Protein AF-A0A7V2RXS1-F1 (afdb_monomer)

Structure (mmCIF, N/CA/C/O backbone):
data_AF-A0A7V2RXS1-F1
#
_entry.id   AF-A0A7V2RXS1-F1
#
loop_
_atom_site.group_PDB
_atom_site.id
_atom_site.type_symbol
_atom_site.label_atom_id
_atom_site.label_alt_id
_atom_site.label_comp_id
_atom_site.label_asym_id
_atom_site.label_entity_id
_atom_site.label_seq_id
_atom_site.pdbx_PDB_ins_code
_atom_site.Cartn_x
_atom_site.Cartn_y
_atom_site.Cartn_z
_atom_site.occupancy
_atom_site.B_iso_or_equiv
_atom_site.auth_seq_id
_atom_site.auth_comp_id
_atom_site.auth_asym_id
_atom_site.auth_atom_id
_atom_site.pdbx_PDB_model_num
ATOM 1 N N . MET A 1 1 ? 2.625 -8.449 11.414 1.00 85.56 1 MET A N 1
ATOM 2 C CA . MET A 1 1 ? 1.548 -7.609 12.012 1.00 85.56 1 MET A CA 1
ATOM 3 C C . MET A 1 1 ? 0.331 -7.667 11.103 1.00 85.56 1 MET A C 1
ATOM 5 O O . MET A 1 1 ? 0.543 -7.773 9.904 1.00 85.56 1 MET A O 1
ATOM 9 N N . ARG A 1 2 ? -0.899 -7.621 11.631 1.00 87.38 2 ARG A N 1
ATOM 10 C CA . ARG A 1 2 ? -2.128 -7.713 10.827 1.00 87.38 2 ARG A CA 1
ATOM 11 C C . ARG A 1 2 ? -2.836 -6.368 10.742 1.00 87.38 2 ARG A C 1
ATOM 13 O O . ARG A 1 2 ? -3.034 -5.708 11.759 1.00 87.38 2 ARG A O 1
ATOM 20 N N . TYR A 1 3 ? -3.256 -6.020 9.538 1.00 88.50 3 TYR A N 1
ATOM 21 C CA . TYR A 1 3 ? -3.994 -4.812 9.213 1.00 88.50 3 TYR A CA 1
ATOM 22 C C . TYR A 1 3 ? -5.261 -5.184 8.463 1.00 88.50 3 TYR A C 1
ATOM 24 O O . TYR A 1 3 ? -5.311 -6.167 7.719 1.00 88.50 3 TYR A O 1
ATOM 32 N N . ILE A 1 4 ? -6.287 -4.372 8.656 1.00 91.81 4 ILE A N 1
ATOM 33 C CA . ILE A 1 4 ? -7.442 -4.356 7.775 1.00 91.81 4 ILE A CA 1
ATOM 34 C C . ILE A 1 4 ? -7.362 -3.069 6.982 1.00 91.81 4 ILE A C 1
ATOM 36 O O . ILE A 1 4 ? -7.329 -1.989 7.564 1.00 91.81 4 ILE A O 1
ATOM 40 N N . THR A 1 5 ? -7.357 -3.195 5.667 1.00 90.75 5 THR A N 1
ATOM 41 C CA . THR A 1 5 ? -7.264 -2.061 4.763 1.00 90.75 5 THR A CA 1
ATOM 42 C C . THR A 1 5 ? -8.500 -2.021 3.889 1.00 90.75 5 THR A C 1
ATOM 44 O O . THR A 1 5 ? -8.828 -3.013 3.248 1.00 90.75 5 THR A O 1
ATOM 47 N N . THR A 1 6 ? -9.183 -0.888 3.839 1.00 93.44 6 THR A N 1
ATOM 48 C CA . THR A 1 6 ? -10.294 -0.660 2.915 1.00 93.44 6 THR A CA 1
ATOM 49 C C . THR A 1 6 ? -9.781 0.167 1.747 1.00 93.44 6 THR A C 1
ATOM 51 O O . THR A 1 6 ? -9.293 1.269 1.968 1.00 93.44 6 THR A O 1
ATOM 54 N N . VAL A 1 7 ? -9.879 -0.361 0.527 1.00 94.25 7 VAL A N 1
ATOM 55 C CA . VAL A 1 7 ? -9.539 0.331 -0.724 1.00 94.25 7 VAL A CA 1
ATOM 56 C C . VAL A 1 7 ? -10.812 0.476 -1.547 1.00 94.25 7 VAL A C 1
ATOM 58 O O . VAL A 1 7 ? -11.432 -0.535 -1.880 1.00 94.25 7 VAL A O 1
ATOM 61 N N . ASP A 1 8 ? -11.233 1.707 -1.828 1.00 94.12 8 ASP A N 1
ATOM 62 C CA . ASP A 1 8 ? -12.471 2.024 -2.564 1.00 94.12 8 ASP A CA 1
ATOM 63 C C . ASP A 1 8 ? -13.709 1.276 -2.026 1.00 94.12 8 ASP A C 1
ATOM 65 O O . ASP A 1 8 ? -14.521 0.718 -2.765 1.00 94.12 8 ASP A O 1
ATOM 69 N N . GLY A 1 9 ? -13.825 1.189 -0.697 1.00 92.94 9 GLY A N 1
ATOM 70 C CA . GLY A 1 9 ? -14.907 0.469 -0.016 1.00 92.94 9 GLY A CA 1
ATOM 71 C C . GLY A 1 9 ? -14.763 -1.059 0.008 1.00 92.94 9 GLY A C 1
ATOM 72 O O . GLY A 1 9 ? -15.575 -1.736 0.638 1.00 92.94 9 GLY A O 1
ATOM 73 N N . THR A 1 10 ? -13.727 -1.619 -0.622 1.00 94.94 10 THR A N 1
ATOM 74 C CA . THR A 1 10 ? -13.420 -3.053 -0.582 1.00 94.94 10 THR A CA 1
ATOM 75 C C . THR A 1 10 ? -12.405 -3.350 0.511 1.00 94.94 10 THR A C 1
ATOM 77 O O . THR A 1 10 ? -11.327 -2.766 0.547 1.00 94.94 10 THR A O 1
ATOM 80 N N . GLN A 1 11 ? -12.733 -4.283 1.399 1.00 94.25 11 GLN A N 1
ATOM 81 C CA . GLN A 1 11 ? -11.894 -4.626 2.541 1.00 94.25 11 GLN A CA 1
ATOM 82 C C . GLN A 1 11 ? -10.887 -5.734 2.200 1.00 94.25 11 GLN A C 1
ATOM 84 O O . GLN A 1 11 ? -11.229 -6.764 1.619 1.00 94.25 11 GLN A O 1
ATOM 89 N N . TYR A 1 12 ? -9.652 -5.540 2.643 1.00 93.44 12 TYR A N 1
ATOM 90 C CA . TYR A 1 12 ? -8.531 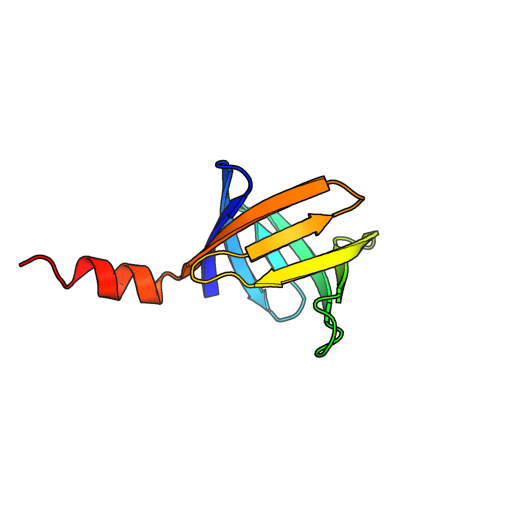-6.457 2.513 1.00 93.44 12 TYR A CA 1
ATOM 91 C C . TYR A 1 12 ? -7.940 -6.725 3.891 1.00 93.44 12 TYR A C 1
ATOM 93 O O . TYR A 1 12 ? -7.781 -5.826 4.714 1.00 93.44 12 TYR A O 1
ATOM 101 N N . THR A 1 13 ? -7.597 -7.978 4.147 1.00 93.75 13 THR A N 1
ATOM 102 C CA . THR A 1 13 ? -6.745 -8.353 5.272 1.00 93.75 13 THR A CA 1
ATOM 103 C C . THR A 1 13 ? -5.310 -8.406 4.783 1.00 93.75 13 THR A C 1
ATOM 105 O O . THR A 1 13 ? -5.038 -9.125 3.823 1.00 93.75 13 THR A O 1
ATOM 108 N N . ILE A 1 14 ? -4.410 -7.694 5.457 1.00 91.75 14 ILE A N 1
ATOM 109 C CA . ILE A 1 14 ? -2.979 -7.690 5.158 1.00 91.75 14 ILE A CA 1
ATOM 110 C C . ILE A 1 14 ? -2.222 -8.187 6.388 1.00 91.75 14 ILE A C 1
ATOM 112 O O . ILE A 1 14 ? -2.251 -7.542 7.435 1.00 91.75 14 ILE A O 1
ATOM 116 N N . ASP A 1 15 ? -1.526 -9.312 6.270 1.00 91.88 15 ASP A N 1
ATOM 117 C CA . ASP A 1 15 ? -0.586 -9.789 7.281 1.00 91.88 15 ASP A CA 1
ATOM 118 C C . ASP A 1 15 ? 0.852 -9.551 6.783 1.00 91.88 15 ASP A C 1
ATOM 120 O O . ASP A 1 15 ? 1.266 -10.082 5.756 1.00 91.88 15 ASP A O 1
ATOM 124 N N . ILE A 1 16 ? 1.624 -8.738 7.505 1.00 86.75 16 ILE A N 1
ATOM 125 C CA . ILE A 1 16 ? 3.063 -8.555 7.261 1.00 86.75 16 ILE A CA 1
ATOM 126 C C . ILE A 1 16 ? 3.803 -9.719 7.921 1.00 86.75 16 ILE A C 1
ATOM 128 O O . ILE A 1 16 ? 3.802 -9.804 9.160 1.00 86.75 16 ILE A O 1
ATOM 132 N N . ASN A 1 17 ? 4.399 -10.593 7.102 1.00 84.50 17 ASN A N 1
ATOM 133 C CA . ASN A 1 17 ? 5.183 -11.742 7.558 1.00 84.50 17 ASN A CA 1
ATOM 134 C C . ASN A 1 17 ? 6.620 -11.329 7.881 1.00 84.50 17 ASN A C 1
ATOM 136 O O . ASN A 1 17 ? 7.088 -11.552 8.996 1.00 84.50 17 ASN A O 1
ATOM 140 N N . ASP A 1 18 ? 7.290 -10.727 6.899 1.00 89.81 18 ASP A N 1
ATOM 141 C CA . ASP A 1 18 ? 8.667 -10.243 6.960 1.00 89.81 18 ASP A CA 1
ATOM 142 C C . ASP A 1 18 ? 8.846 -9.040 6.014 1.00 89.81 18 ASP A C 1
ATOM 144 O O . ASP A 1 18 ? 7.875 -8.562 5.425 1.00 89.81 18 ASP A O 1
ATOM 148 N N . ASP A 1 19 ? 10.077 -8.544 5.881 1.00 85.88 19 ASP A N 1
ATOM 149 C CA . ASP A 1 19 ? 10.392 -7.342 5.098 1.00 85.88 19 ASP A CA 1
ATOM 150 C C . ASP A 1 19 ? 10.117 -7.484 3.589 1.00 85.88 19 ASP A C 1
ATOM 152 O O . ASP A 1 19 ? 10.042 -6.478 2.887 1.00 85.88 19 ASP A O 1
ATOM 156 N N . ARG A 1 20 ? 9.980 -8.714 3.076 1.00 93.00 20 ARG A N 1
ATOM 157 C CA . ARG A 1 20 ? 9.773 -9.013 1.651 1.00 93.00 20 ARG A CA 1
ATOM 158 C C . ARG A 1 20 ? 8.497 -9.780 1.352 1.00 93.00 20 ARG A C 1
ATOM 160 O O . ARG A 1 20 ? 8.202 -10.014 0.187 1.00 93.00 20 ARG A O 1
ATOM 167 N N . HIS A 1 21 ? 7.728 -10.178 2.358 1.00 93.19 21 HIS A N 1
ATOM 168 C CA . HIS A 1 21 ? 6.521 -10.963 2.139 1.00 93.19 21 HIS A CA 1
ATOM 169 C C . HIS A 1 21 ? 5.337 -10.420 2.922 1.00 93.19 21 HIS A C 1
ATOM 171 O O . HIS A 1 21 ? 5.359 -10.281 4.150 1.00 93.19 21 HIS A O 1
ATOM 177 N N . VAL A 1 22 ? 4.243 -10.221 2.194 1.00 93.25 22 VAL A N 1
ATOM 178 C CA . VAL A 1 22 ? 2.939 -9.875 2.756 1.00 93.25 22 VAL A CA 1
ATOM 179 C C . VAL A 1 22 ? 1.904 -10.901 2.327 1.00 93.25 22 VAL A C 1
ATOM 181 O O . VAL A 1 22 ? 1.951 -11.439 1.224 1.00 93.25 22 VAL A O 1
ATOM 184 N N . ILE A 1 23 ? 0.947 -11.180 3.200 1.00 94.81 23 ILE A N 1
ATOM 185 C CA . ILE A 1 23 ? -0.216 -12.001 2.887 1.00 94.81 23 ILE A CA 1
ATOM 186 C C . ILE A 1 23 ? -1.403 -11.064 2.722 1.00 94.81 23 ILE A C 1
ATOM 188 O O . ILE A 1 23 ? -1.789 -10.390 3.670 1.00 94.81 23 ILE A O 1
ATOM 192 N N . VAL A 1 24 ? -2.018 -11.057 1.543 1.00 94.88 24 VAL A N 1
ATOM 193 C CA . VAL A 1 24 ? -3.254 -10.314 1.280 1.00 94.88 24 VAL A CA 1
ATOM 194 C C . VAL A 1 24 ? -4.385 -11.310 1.073 1.00 94.88 24 VAL A C 1
ATOM 196 O O . VAL A 1 24 ? -4.335 -12.141 0.166 1.00 94.88 24 VAL A O 1
ATOM 199 N N . ASN A 1 25 ? -5.407 -11.251 1.930 1.00 95.25 25 ASN A N 1
ATOM 200 C CA . ASN A 1 25 ? -6.554 -12.169 1.919 1.00 95.25 25 ASN A CA 1
ATOM 201 C C . ASN A 1 25 ? -6.144 -13.658 1.872 1.00 95.25 25 ASN A C 1
ATOM 203 O O . ASN A 1 25 ? -6.752 -14.464 1.171 1.00 95.25 25 ASN A O 1
ATOM 207 N N . GLY A 1 26 ? -5.091 -14.028 2.608 1.00 93.94 26 GLY A N 1
ATOM 208 C CA . GLY A 1 26 ? -4.584 -15.403 2.675 1.00 93.94 26 GLY A CA 1
ATOM 209 C C . GLY A 1 26 ? -3.642 -15.813 1.537 1.00 93.94 26 GLY A C 1
ATOM 210 O O . GLY A 1 26 ? -3.109 -16.919 1.579 1.00 93.94 26 GLY A O 1
ATOM 211 N N . LYS A 1 27 ? -3.394 -14.945 0.546 1.00 95.88 27 LYS A N 1
ATOM 212 C CA . LYS A 1 27 ? -2.413 -15.187 -0.518 1.00 95.88 27 LYS A CA 1
ATOM 213 C C . LYS A 1 27 ? -1.120 -14.422 -0.247 1.00 95.88 27 LYS A C 1
ATOM 215 O O . LYS A 1 27 ? -1.161 -13.216 -0.034 1.00 95.88 27 LYS A O 1
ATOM 220 N N . THR A 1 28 ? 0.010 -15.122 -0.283 1.00 95.56 28 THR A N 1
ATOM 221 C CA . THR A 1 28 ? 1.344 -14.525 -0.143 1.00 95.56 28 THR A CA 1
ATOM 222 C C . THR A 1 28 ? 1.764 -13.822 -1.429 1.00 95.56 28 THR A C 1
ATOM 224 O O . THR A 1 28 ? 1.544 -14.354 -2.517 1.00 95.56 28 THR A O 1
ATOM 227 N N . TYR A 1 29 ? 2.393 -12.665 -1.267 1.00 94.75 29 TYR A N 1
ATOM 228 C CA . TYR A 1 29 ? 3.016 -11.873 -2.315 1.00 94.75 29 TYR A CA 1
ATOM 229 C C . TYR A 1 29 ? 4.438 -11.505 -1.896 1.00 94.75 29 TYR A C 1
ATOM 231 O O . TYR A 1 29 ? 4.665 -11.161 -0.730 1.00 94.75 29 TYR A O 1
ATOM 239 N N . GLU A 1 30 ? 5.371 -11.573 -2.842 1.00 95.50 30 GLU A N 1
ATOM 240 C CA . GLU A 1 30 ? 6.720 -11.038 -2.673 1.00 95.50 30 GLU A CA 1
ATOM 241 C C . GLU A 1 30 ? 6.702 -9.542 -2.988 1.00 95.50 30 GLU A C 1
ATOM 243 O O . GLU A 1 30 ? 6.160 -9.121 -4.016 1.00 95.50 30 GLU A O 1
ATOM 248 N N . ILE A 1 31 ? 7.276 -8.743 -2.092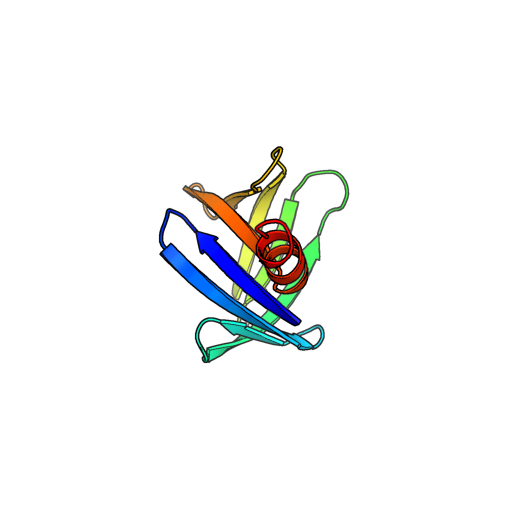 1.00 93.38 31 ILE A N 1
ATOM 249 C CA . ILE A 1 31 ? 7.356 -7.295 -2.214 1.00 93.38 31 ILE A CA 1
ATOM 250 C C . ILE A 1 31 ? 8.786 -6.782 -2.051 1.00 93.38 31 ILE A C 1
ATOM 252 O O . ILE A 1 31 ? 9.555 -7.267 -1.223 1.00 93.38 31 ILE A O 1
ATOM 256 N N . ASP A 1 32 ? 9.112 -5.738 -2.805 1.00 92.75 32 ASP A N 1
ATOM 257 C CA . ASP A 1 32 ? 10.244 -4.851 -2.538 1.00 92.75 32 ASP A CA 1
ATOM 258 C C . ASP A 1 32 ? 9.740 -3.409 -2.622 1.00 92.75 32 ASP A C 1
ATOM 260 O O . ASP A 1 32 ? 9.197 -2.991 -3.648 1.00 92.75 32 ASP A O 1
ATOM 264 N N . PHE A 1 33 ? 9.839 -2.670 -1.520 1.00 85.56 33 PHE A N 1
ATOM 265 C CA . PHE A 1 33 ? 9.272 -1.333 -1.390 1.00 85.56 33 PHE A CA 1
ATOM 266 C C . PHE A 1 33 ? 10.371 -0.303 -1.163 1.00 85.56 33 PHE A C 1
ATOM 268 O O . PHE A 1 33 ? 11.140 -0.383 -0.207 1.00 85.56 33 PHE A O 1
ATOM 275 N N . THR A 1 34 ? 10.393 0.722 -2.012 1.00 85.69 34 THR A N 1
ATOM 276 C CA . THR A 1 34 ? 11.294 1.866 -1.879 1.00 85.69 34 THR A CA 1
ATOM 277 C C . THR A 1 34 ? 10.487 3.158 -1.902 1.00 85.69 34 THR A C 1
ATOM 279 O O . THR A 1 34 ? 9.903 3.519 -2.922 1.00 85.69 34 THR A O 1
ATOM 282 N N . SER A 1 35 ? 10.481 3.891 -0.787 1.00 81.44 35 SER A N 1
ATOM 283 C CA . SER A 1 35 ? 9.865 5.220 -0.704 1.00 81.44 35 SER A CA 1
ATOM 284 C C . SER A 1 35 ? 10.874 6.331 -0.978 1.00 81.44 35 SER A C 1
ATOM 286 O O . SER A 1 35 ? 11.950 6.358 -0.376 1.00 81.44 35 SER A O 1
ATOM 288 N N . LEU A 1 36 ? 10.484 7.320 -1.778 1.00 76.50 36 LEU A N 1
ATOM 289 C CA . LEU A 1 36 ? 11.165 8.607 -1.851 1.00 76.50 36 LEU A CA 1
ATOM 290 C C . LEU A 1 36 ? 10.578 9.508 -0.759 1.00 76.50 36 LEU A C 1
ATOM 292 O O . LEU A 1 36 ? 9.540 10.145 -0.931 1.00 76.50 36 LEU A O 1
ATOM 296 N N . SER A 1 37 ? 11.261 9.542 0.387 1.00 59.22 37 SER A N 1
ATOM 297 C CA . SER A 1 37 ? 10.820 10.105 1.679 1.00 59.22 37 SER A CA 1
ATOM 298 C C . SER A 1 37 ? 10.363 11.571 1.681 1.00 59.22 37 SER A C 1
ATOM 300 O O . SER A 1 37 ? 9.933 12.070 2.717 1.00 59.22 37 SER A O 1
ATOM 302 N N . HIS A 1 38 ? 10.466 12.284 0.559 1.00 64.50 38 HIS A N 1
ATOM 303 C CA . HIS A 1 38 ? 10.169 13.714 0.464 1.00 64.50 38 HIS A CA 1
ATOM 304 C C . HIS A 1 38 ? 9.057 14.069 -0.525 1.00 64.50 38 HIS A C 1
ATOM 306 O O . HIS A 1 38 ? 8.626 15.218 -0.534 1.00 64.50 38 HIS A O 1
ATOM 312 N N . THR A 1 39 ? 8.599 13.131 -1.359 1.00 72.19 39 THR A N 1
ATOM 313 C CA . THR A 1 39 ? 7.683 13.443 -2.471 1.00 72.19 39 THR A CA 1
ATOM 314 C C . THR A 1 39 ? 6.360 12.692 -2.421 1.00 72.19 39 THR A C 1
ATOM 316 O O . THR A 1 39 ? 5.530 12.936 -3.283 1.00 72.19 39 THR A O 1
ATOM 319 N N . GLY A 1 40 ? 6.166 11.766 -1.474 1.00 77.12 40 GLY A N 1
ATOM 320 C CA . GLY A 1 40 ? 5.011 10.854 -1.486 1.00 77.12 40 GLY A CA 1
ATOM 321 C C . GLY A 1 40 ? 5.103 9.771 -2.569 1.00 77.12 40 GLY A C 1
ATOM 322 O O . GLY A 1 40 ? 4.293 8.852 -2.596 1.00 77.12 40 GLY A O 1
ATOM 323 N N . LEU A 1 41 ? 6.132 9.824 -3.422 1.00 86.31 41 LEU A N 1
ATOM 324 C CA . LEU A 1 41 ? 6.371 8.826 -4.455 1.00 86.31 41 LEU A CA 1
ATOM 325 C C . LEU A 1 41 ? 7.033 7.588 -3.859 1.00 86.31 41 LEU A C 1
ATOM 327 O O . LEU A 1 41 ? 8.017 7.673 -3.121 1.00 86.31 41 LEU A O 1
ATOM 331 N N . ALA A 1 42 ? 6.535 6.429 -4.251 1.00 87.56 42 ALA A N 1
ATOM 332 C CA . ALA A 1 42 ? 7.113 5.147 -3.917 1.00 87.56 42 ALA A CA 1
ATOM 333 C C . ALA A 1 42 ? 7.151 4.240 -5.145 1.00 87.56 42 ALA A C 1
ATOM 335 O O . ALA A 1 42 ? 6.306 4.328 -6.036 1.00 87.56 42 ALA A O 1
ATOM 336 N N . SE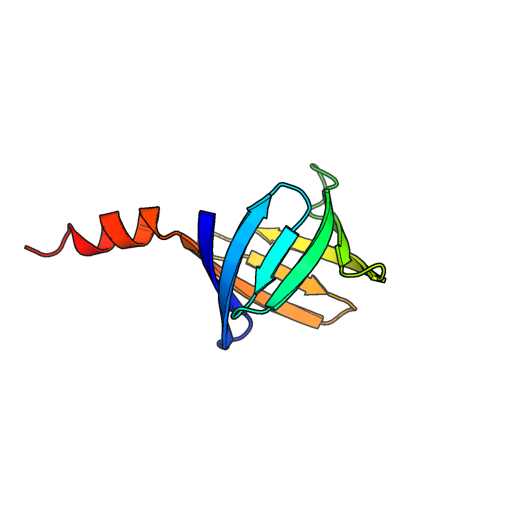R A 1 43 ? 8.132 3.346 -5.164 1.00 89.69 43 SER A N 1
ATOM 337 C CA . SER A 1 43 ? 8.177 2.221 -6.086 1.00 89.69 43 SER A CA 1
ATOM 338 C C . SER A 1 43 ? 7.932 0.940 -5.298 1.00 89.69 43 SER A C 1
ATOM 340 O O . SER A 1 43 ? 8.522 0.730 -4.234 1.00 89.69 43 SER A O 1
ATOM 342 N N . LEU A 1 44 ? 7.033 0.107 -5.809 1.00 90.44 44 LEU A N 1
ATOM 343 C CA . LEU A 1 44 ? 6.705 -1.204 -5.273 1.00 90.44 44 LEU A CA 1
ATOM 344 C C . LEU A 1 44 ? 6.945 -2.243 -6.363 1.00 90.44 44 LEU A C 1
ATOM 346 O O . LEU A 1 44 ? 6.312 -2.198 -7.416 1.00 90.44 44 LEU A O 1
ATOM 350 N N . ILE A 1 45 ? 7.807 -3.212 -6.097 1.00 93.50 45 ILE A N 1
ATOM 351 C CA . ILE A 1 45 ? 7.890 -4.434 -6.890 1.00 93.50 45 ILE A CA 1
ATOM 352 C C . ILE A 1 45 ? 6.986 -5.456 -6.215 1.00 93.50 45 ILE A C 1
ATOM 354 O O . ILE A 1 45 ? 7.180 -5.750 -5.044 1.00 93.50 45 ILE A O 1
ATOM 358 N N . LEU A 1 46 ? 6.003 -5.981 -6.940 1.00 93.31 46 LEU A N 1
ATOM 359 C CA . LEU A 1 46 ? 5.081 -7.016 -6.477 1.00 93.31 46 LEU A CA 1
ATOM 360 C C . LEU A 1 46 ? 5.196 -8.222 -7.411 1.00 93.31 46 LEU A C 1
ATOM 362 O O . LEU A 1 46 ? 4.925 -8.093 -8.605 1.00 93.31 46 LEU A O 1
ATOM 366 N N . ASP A 1 47 ? 5.622 -9.370 -6.883 1.00 93.38 47 ASP A N 1
ATOM 367 C CA . ASP A 1 47 ? 5.865 -10.609 -7.643 1.00 93.38 47 ASP A CA 1
ATOM 368 C C . ASP A 1 47 ? 6.698 -10.373 -8.930 1.00 93.38 47 ASP A C 1
ATOM 370 O O . ASP A 1 47 ? 6.413 -10.901 -10.008 1.00 93.38 47 ASP A O 1
ATOM 374 N N . GLY A 1 48 ? 7.724 -9.519 -8.836 1.00 93.00 48 GLY A N 1
ATOM 375 C CA . GLY A 1 48 ? 8.613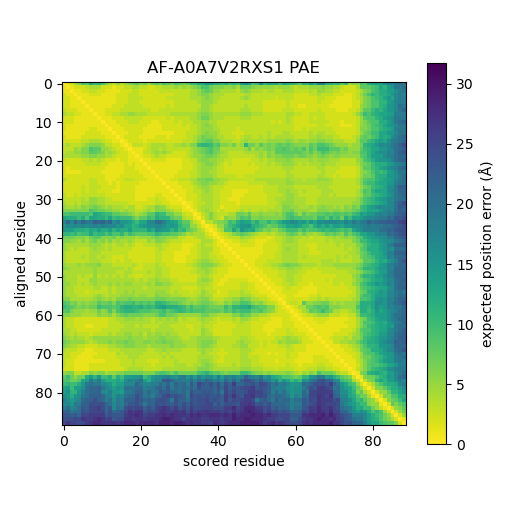 -9.163 -9.949 1.00 93.00 48 GLY A CA 1
ATOM 376 C C . GLY A 1 48 ? 8.073 -8.096 -10.912 1.00 93.00 48 GLY A C 1
ATOM 377 O O . GLY A 1 48 ? 8.770 -7.723 -11.858 1.00 93.00 48 GLY A O 1
ATOM 378 N N . GLN A 1 49 ? 6.867 -7.568 -10.687 1.00 93.31 49 GLN A N 1
ATOM 379 C CA . GLN A 1 49 ? 6.307 -6.464 -11.464 1.00 93.31 49 GLN A CA 1
ATOM 380 C C . GLN A 1 49 ? 6.459 -5.134 -10.722 1.00 93.31 49 GLN A C 1
ATOM 382 O O . GLN A 1 49 ? 6.022 -5.002 -9.586 1.00 93.31 49 GLN A O 1
ATOM 387 N N . SER A 1 50 ? 7.038 -4.131 -11.386 1.00 92.38 50 SER A N 1
ATOM 388 C CA . SER A 1 50 ? 7.206 -2.787 -10.822 1.00 92.38 50 SER A CA 1
ATOM 389 C C . SER A 1 50 ? 5.935 -1.947 -10.949 1.00 92.38 50 SER A C 1
ATOM 391 O O . SER A 1 50 ? 5.277 -1.937 -11.997 1.00 92.38 50 SER A O 1
ATOM 393 N N . PHE A 1 51 ? 5.636 -1.195 -9.897 1.00 91.06 51 PHE A N 1
ATOM 394 C CA . PHE A 1 51 ? 4.533 -0.255 -9.790 1.00 91.06 51 PHE A CA 1
ATOM 395 C C . PHE A 1 51 ? 5.042 1.053 -9.192 1.00 91.06 51 PHE A C 1
ATOM 397 O O . PHE A 1 51 ? 5.627 1.055 -8.111 1.00 91.06 51 PHE A O 1
ATOM 404 N N . ASP A 1 52 ? 4.774 2.157 -9.881 1.00 91.38 52 ASP A N 1
ATOM 405 C CA . ASP A 1 52 ? 5.022 3.494 -9.352 1.00 91.38 52 ASP A CA 1
ATOM 406 C C . ASP A 1 52 ? 3.735 4.026 -8.736 1.00 91.38 52 ASP A C 1
ATOM 408 O O . ASP A 1 52 ? 2.655 3.933 -9.336 1.00 91.38 52 ASP A O 1
ATOM 412 N N . VAL A 1 53 ? 3.862 4.553 -7.525 1.00 89.69 53 VAL A N 1
ATOM 413 C CA . VAL A 1 53 ? 2.738 4.932 -6.681 1.00 89.69 53 VAL A CA 1
ATOM 414 C C . VAL A 1 53 ? 2.977 6.322 -6.110 1.00 89.69 53 VAL A C 1
ATOM 416 O O . VAL A 1 53 ? 4.072 6.613 -5.635 1.00 89.69 53 VAL A O 1
ATOM 419 N N . ASP A 1 54 ? 1.955 7.171 -6.144 1.00 91.81 54 ASP A N 1
ATOM 420 C CA . ASP A 1 54 ? 1.950 8.453 -5.432 1.00 91.81 54 ASP A CA 1
ATOM 421 C C . ASP A 1 54 ? 1.011 8.337 -4.230 1.00 91.81 54 ASP A C 1
ATOM 423 O O . ASP A 1 54 ? -0.136 7.905 -4.376 1.00 91.81 54 ASP A O 1
ATOM 427 N N . ILE A 1 55 ? 1.515 8.652 -3.042 1.00 88.69 55 ILE A N 1
ATOM 428 C CA . ILE A 1 55 ? 0.831 8.475 -1.767 1.00 88.69 55 ILE A CA 1
ATOM 429 C C . ILE A 1 55 ? 0.687 9.843 -1.106 1.00 88.69 55 ILE A C 1
ATOM 431 O O . ILE A 1 55 ? 1.666 10.454 -0.674 1.00 88.69 55 IL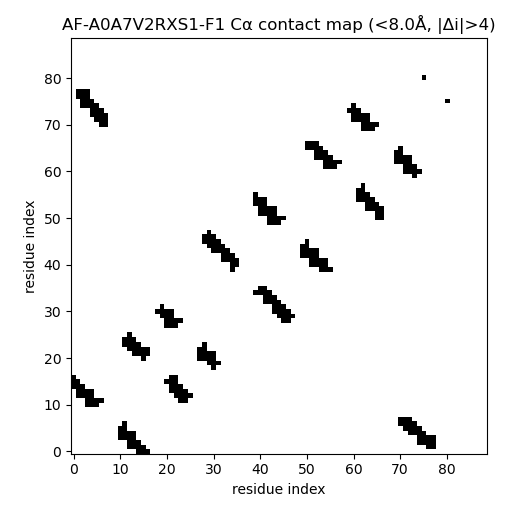E A O 1
ATOM 435 N N . ALA A 1 56 ? -0.559 10.281 -0.959 1.00 88.44 56 ALA A N 1
ATOM 436 C CA . ALA A 1 56 ? -0.924 11.448 -0.174 1.00 88.44 56 ALA A CA 1
ATOM 437 C C . ALA A 1 56 ? -1.545 11.006 1.156 1.00 88.44 56 ALA A C 1
ATOM 439 O O . ALA A 1 56 ? -2.516 10.249 1.184 1.00 88.44 56 ALA A O 1
ATOM 440 N N . GLU A 1 57 ? -0.990 11.486 2.266 1.00 82.75 57 GLU A N 1
ATOM 441 C CA . GLU A 1 57 ? -1.550 11.275 3.600 1.00 82.75 57 GLU A CA 1
ATOM 442 C C . GLU A 1 57 ? -2.585 12.361 3.919 1.00 82.75 57 GLU A C 1
ATOM 444 O O . GLU A 1 57 ? -2.307 13.558 3.819 1.00 82.75 57 GLU A O 1
ATOM 449 N N . ASN A 1 58 ? -3.785 11.933 4.308 1.00 82.25 58 ASN A N 1
ATOM 450 C CA . ASN A 1 58 ? -4.857 12.783 4.815 1.00 82.25 58 ASN A CA 1
ATOM 451 C C . ASN A 1 58 ? -5.041 12.545 6.324 1.00 82.25 58 ASN A C 1
ATOM 453 O O . ASN A 1 58 ? -4.377 11.707 6.923 1.00 82.25 58 ASN A O 1
ATOM 457 N N . THR A 1 59 ? -5.973 13.268 6.954 1.00 76.31 59 THR A N 1
ATOM 458 C CA . THR A 1 59 ? -6.178 13.228 8.414 1.00 76.31 59 THR A CA 1
ATOM 459 C C . THR A 1 59 ? -6.416 11.821 8.980 1.00 76.31 59 THR A C 1
ATOM 461 O O . THR A 1 59 ? -5.849 11.509 10.020 1.00 76.31 59 THR A O 1
ATOM 464 N N . ASP A 1 60 ? -7.204 10.981 8.298 1.00 78.19 60 ASP A N 1
ATOM 465 C CA . ASP A 1 60 ? -7.574 9.628 8.764 1.00 78.19 60 ASP A CA 1
ATOM 466 C C . ASP A 1 60 ? -7.454 8.548 7.665 1.00 78.19 60 ASP A C 1
ATOM 468 O O . ASP A 1 60 ? -7.924 7.420 7.825 1.00 78.19 60 ASP A O 1
ATOM 472 N N . ALA A 1 61 ? -6.887 8.894 6.508 1.00 85.62 61 ALA A N 1
ATOM 473 C CA . ALA A 1 61 ? -6.848 8.031 5.329 1.00 85.62 61 ALA A CA 1
ATOM 474 C C . ALA A 1 61 ? -5.667 8.388 4.424 1.00 85.62 61 ALA A C 1
ATOM 476 O O . ALA A 1 61 ? -5.076 9.457 4.543 1.00 85.62 61 ALA A O 1
ATOM 477 N N . TYR A 1 62 ? -5.382 7.520 3.465 1.00 88.56 62 TYR A N 1
ATOM 478 C CA . TYR A 1 62 ? -4.425 7.746 2.395 1.00 88.56 62 TYR A CA 1
ATOM 479 C C . TYR A 1 62 ? -5.165 7.828 1.066 1.00 88.56 62 TYR A C 1
ATOM 481 O O . TYR A 1 62 ? -6.124 7.096 0.832 1.00 88.56 62 TYR A O 1
ATOM 489 N N . THR A 1 63 ? -4.694 8.692 0.180 1.00 91.56 63 THR A N 1
ATOM 490 C CA . THR A 1 63 ? -5.077 8.667 -1.228 1.00 91.56 63 THR A CA 1
ATOM 491 C C . THR A 1 63 ? -3.886 8.153 -2.018 1.00 91.56 63 THR A C 1
ATOM 493 O O . THR A 1 63 ? -2.785 8.692 -1.913 1.00 91.56 63 THR A O 1
ATOM 496 N N . VAL A 1 64 ? -4.101 7.090 -2.786 1.00 91.19 64 VAL A N 1
ATOM 497 C CA . VAL A 1 64 ? -3.051 6.387 -3.524 1.00 91.19 64 VAL A CA 1
ATOM 498 C C . VAL A 1 64 ? -3.341 6.487 -5.018 1.00 91.19 64 VAL A C 1
ATOM 500 O O . VAL A 1 64 ? -4.350 5.972 -5.490 1.00 91.19 64 VAL A O 1
ATOM 503 N N . MET A 1 65 ? -2.461 7.138 -5.777 1.00 93.31 65 MET A N 1
ATOM 504 C CA . MET A 1 65 ? -2.516 7.148 -7.238 1.00 93.31 65 MET A CA 1
ATOM 505 C C . MET A 1 65 ? -1.697 5.981 -7.783 1.00 93.31 65 MET A C 1
ATOM 507 O O . MET A 1 65 ? -0.479 5.929 -7.602 1.00 93.31 65 MET A O 1
ATOM 511 N N . LEU A 1 66 ? -2.348 5.085 -8.518 1.00 91.31 66 LEU A N 1
ATOM 512 C CA . LEU A 1 66 ? -1.703 3.971 -9.200 1.00 91.31 66 LEU A CA 1
ATOM 513 C C . LEU A 1 66 ? -2.111 3.966 -10.672 1.00 91.31 66 LEU A C 1
ATOM 515 O O . LEU A 1 66 ? -3.289 3.862 -11.003 1.00 91.31 66 LEU A O 1
ATOM 519 N N . LYS A 1 67 ? -1.134 4.069 -11.583 1.00 89.75 67 LYS A N 1
ATOM 520 C CA .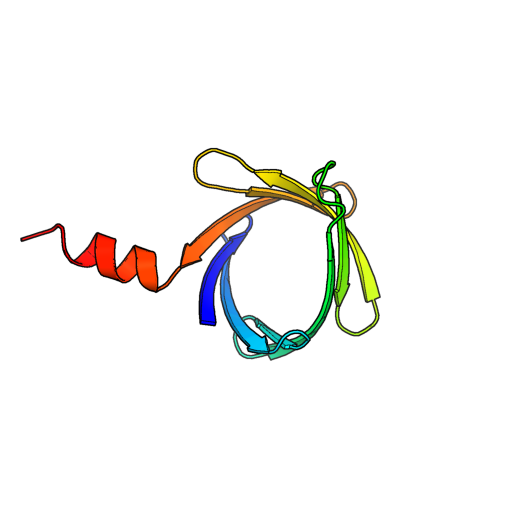 LYS A 1 67 ? -1.367 4.045 -13.045 1.00 89.75 67 LYS A CA 1
ATOM 521 C C . LYS A 1 67 ? -2.451 5.036 -13.522 1.00 89.75 67 LYS A C 1
ATOM 523 O O . LYS A 1 67 ? -3.196 4.744 -14.454 1.00 89.75 67 LYS A O 1
ATOM 528 N N . GLY A 1 68 ? -2.524 6.211 -12.894 1.00 91.00 68 GLY A N 1
ATOM 529 C CA . GLY A 1 68 ? -3.488 7.265 -13.233 1.00 91.00 68 GLY A CA 1
ATOM 530 C C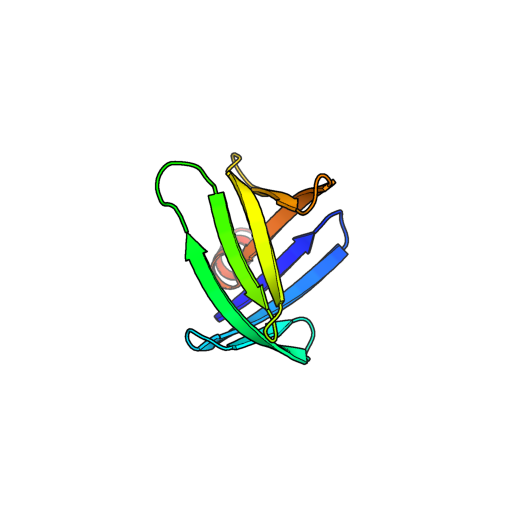 . GLY A 1 68 ? -4.889 7.080 -12.639 1.00 91.00 68 GLY A C 1
ATOM 531 O O . GLY A 1 68 ? -5.788 7.842 -12.987 1.00 91.00 68 GLY A O 1
ATOM 532 N N . VAL A 1 69 ? -5.080 6.093 -11.760 1.00 93.19 69 VAL A N 1
ATOM 533 C CA . VAL A 1 69 ? -6.317 5.887 -11.001 1.00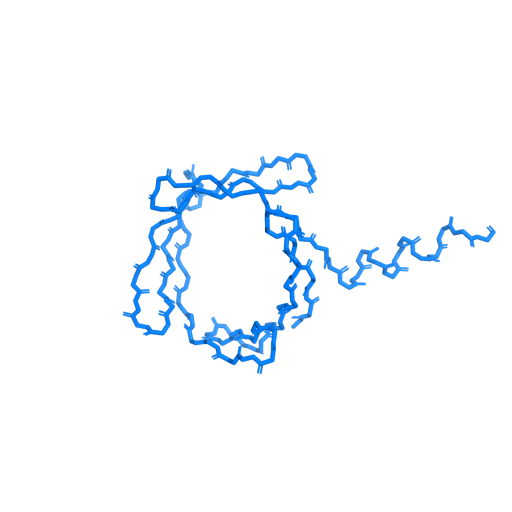 93.19 69 VAL A CA 1
ATOM 534 C C . VAL A 1 69 ? -6.068 6.233 -9.537 1.00 93.19 69 VAL A C 1
ATOM 536 O O . VAL A 1 69 ? -5.090 5.777 -8.948 1.00 93.19 69 VAL A O 1
ATOM 539 N N . LEU A 1 70 ? -6.948 7.058 -8.972 1.00 93.81 70 LEU A N 1
ATOM 540 C CA . LEU A 1 70 ? -6.951 7.395 -7.552 1.00 93.81 70 LEU A CA 1
ATOM 541 C C . LEU A 1 70 ? -7.743 6.350 -6.777 1.00 93.81 70 LEU A C 1
ATOM 543 O O . LEU A 1 70 ? -8.861 6.017 -7.165 1.00 93.81 70 LEU A O 1
ATOM 547 N N . HIS A 1 71 ? -7.161 5.901 -5.674 1.00 93.62 71 HIS A N 1
ATOM 548 C CA . HIS A 1 71 ? -7.758 4.963 -4.742 1.00 93.62 71 HIS A CA 1
ATOM 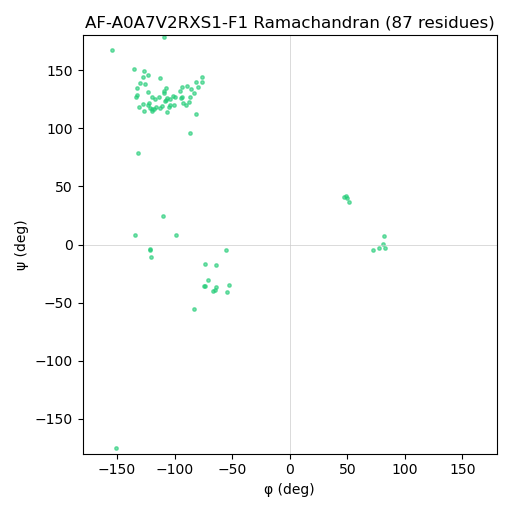549 C C . HIS A 1 71 ? -7.798 5.575 -3.346 1.00 93.62 71 HIS A C 1
ATOM 551 O O . HIS A 1 71 ? -6.778 6.066 -2.849 1.00 93.62 71 HIS A O 1
ATOM 557 N N . ASP A 1 72 ? -8.957 5.501 -2.700 1.00 92.81 72 ASP A N 1
ATOM 558 C CA . ASP A 1 72 ? -9.102 5.890 -1.300 1.00 92.81 72 ASP A CA 1
ATOM 559 C C . ASP A 1 72 ? -8.776 4.693 -0.413 1.00 92.81 72 ASP A C 1
ATOM 561 O O . ASP A 1 72 ? -9.391 3.630 -0.524 1.00 92.81 72 ASP A O 1
ATOM 565 N N . VAL A 1 73 ? -7.797 4.867 0.474 1.00 91.69 73 VAL A N 1
ATOM 566 C CA . VAL A 1 73 ? -7.228 3.800 1.294 1.00 91.69 73 VAL A CA 1
ATOM 567 C C . VAL A 1 73 ? -7.347 4.149 2.772 1.00 91.69 73 VAL A C 1
ATOM 569 O O . VAL A 1 73 ? -6.783 5.126 3.254 1.00 91.69 73 VAL A O 1
ATOM 572 N N . GLN A 1 74 ? -8.040 3.309 3.531 1.00 91.56 74 GLN A N 1
ATOM 573 C CA . GLN A 1 74 ? -8.133 3.410 4.987 1.00 91.56 74 GLN A CA 1
ATOM 574 C C . GLN A 1 74 ? -7.437 2.211 5.615 1.00 91.56 74 GLN A C 1
ATOM 576 O O . GLN A 1 74 ? -7.762 1.077 5.273 1.00 91.56 74 GLN A O 1
ATOM 581 N N . VAL A 1 75 ? -6.497 2.441 6.533 1.00 87.75 75 VAL A N 1
ATOM 582 C CA . VAL A 1 75 ? -5.753 1.370 7.212 1.00 87.75 75 VAL A CA 1
ATOM 583 C C . VAL A 1 75 ? -6.138 1.338 8.687 1.00 87.75 75 VAL A C 1
ATOM 585 O O . VAL A 1 75 ? -5.887 2.277 9.436 1.00 87.75 75 VAL A O 1
ATOM 588 N N . GLU A 1 76 ? -6.719 0.228 9.124 1.00 83.81 76 GLU A N 1
ATOM 589 C CA . GLU A 1 76 ? -7.061 -0.033 10.517 1.00 83.81 76 GLU A CA 1
ATOM 590 C C . GLU A 1 76 ? -6.093 -1.061 11.124 1.00 83.81 76 GLU A C 1
ATOM 592 O O . GLU A 1 76 ? -6.110 -2.246 10.772 1.00 83.81 76 GLU A O 1
ATOM 597 N N . ASP A 1 77 ? -5.287 -0.642 12.101 1.00 73.75 77 ASP A N 1
ATOM 598 C CA . ASP A 1 77 ? -4.436 -1.545 12.890 1.00 73.75 77 ASP A CA 1
ATOM 599 C C . ASP A 1 77 ? -5.274 -2.327 13.931 1.00 73.75 77 ASP A C 1
ATOM 601 O O . ASP A 1 77 ? -6.205 -1.797 14.553 1.00 73.75 77 ASP A O 1
ATOM 605 N N . GLU A 1 78 ? -4.916 -3.590 14.187 1.00 58.94 78 GLU A N 1
ATOM 606 C CA . GLU A 1 78 ? -5.385 -4.341 15.357 1.00 58.94 78 GLU A CA 1
ATOM 607 C C . GLU A 1 78 ? -5.157 -3.596 16.687 1.00 58.94 78 GLU A C 1
ATOM 609 O O . GLU A 1 78 ? -5.993 -3.699 17.593 1.00 58.94 78 GLU A O 1
ATOM 614 N N . ARG A 1 79 ? -4.065 -2.831 16.839 1.00 49.16 79 ARG A N 1
ATOM 615 C CA . ARG A 1 79 ? -3.785 -2.066 18.071 1.00 49.16 79 ARG A CA 1
ATOM 616 C C . ARG A 1 79 ? -4.794 -0.941 18.302 1.00 49.16 79 ARG A C 1
ATOM 618 O O . ARG A 1 79 ? -5.253 -0.763 19.432 1.00 49.16 79 ARG A O 1
ATOM 625 N N . THR A 1 80 ? -5.194 -0.234 17.249 1.00 45.22 80 THR A N 1
ATOM 626 C CA . THR A 1 80 ? -6.169 0.867 17.329 1.00 45.22 80 THR A CA 1
ATOM 627 C C . THR A 1 80 ? -7.583 0.331 17.551 1.00 45.22 80 THR A C 1
ATOM 629 O O . THR A 1 80 ? -8.340 0.888 18.350 1.00 45.22 80 THR A O 1
ATOM 632 N N . ARG A 1 81 ? -7.917 -0.827 16.960 1.00 47.50 81 ARG A N 1
ATOM 633 C CA . ARG A 1 81 ? -9.198 -1.515 17.199 1.00 47.50 81 ARG A CA 1
ATOM 634 C C . ARG A 1 81 ? -9.351 -1.996 18.649 1.00 47.50 81 ARG A C 1
ATOM 636 O O . ARG A 1 81 ? -10.432 -1.856 19.220 1.00 47.50 81 ARG A O 1
ATOM 643 N N . ARG A 1 82 ? -8.277 -2.501 19.281 1.00 42.31 82 ARG A N 1
ATOM 644 C CA . ARG A 1 82 ? -8.297 -2.889 20.711 1.00 42.31 82 ARG A CA 1
ATOM 645 C C . ARG A 1 82 ? -8.532 -1.693 21.641 1.00 42.31 82 ARG A C 1
ATOM 647 O O . ARG A 1 82 ? -9.261 -1.831 22.618 1.00 42.31 82 ARG A O 1
ATOM 654 N N . LEU A 1 83 ? -7.986 -0.518 21.324 1.00 38.91 83 LEU A N 1
ATOM 655 C CA . LEU A 1 83 ? -8.210 0.710 22.103 1.00 38.91 83 LEU A CA 1
ATOM 656 C C . LEU A 1 83 ? -9.607 1.318 21.874 1.00 38.91 83 LEU A C 1
ATOM 658 O O . LEU A 1 83 ? -10.213 1.818 22.821 1.00 38.91 83 LEU A O 1
ATOM 662 N N . ALA A 1 84 ? -10.153 1.234 20.656 1.00 46.59 84 ALA A N 1
ATOM 663 C CA . ALA A 1 84 ? -11.507 1.708 20.348 1.00 46.59 84 ALA A CA 1
ATOM 664 C C . ALA A 1 84 ? -12.609 0.822 20.966 1.00 46.59 84 ALA A C 1
ATOM 666 O O . ALA A 1 84 ? -13.664 1.327 21.352 1.00 46.59 84 ALA A O 1
ATOM 667 N N . GLY A 1 85 ? -12.351 -0.481 21.129 1.00 36.50 85 GLY A N 1
ATOM 668 C CA . GLY A 1 85 ? -13.245 -1.417 21.823 1.00 36.50 85 GLY A CA 1
ATOM 669 C C . GLY A 1 85 ? -13.274 -1.277 23.353 1.00 36.50 85 GLY A C 1
ATOM 670 O O . GLY A 1 85 ? -14.221 -1.741 23.977 1.00 36.50 85 GLY A O 1
ATOM 671 N N . MET A 1 86 ? -12.287 -0.610 23.969 1.00 39.97 86 MET A N 1
ATOM 672 C CA . MET A 1 86 ? -12.192 -0.417 25.431 1.00 39.97 86 MET A CA 1
ATOM 673 C C . MET A 1 86 ? -12.700 0.954 25.926 1.00 39.97 86 MET A C 1
ATOM 675 O O . MET A 1 86 ? -12.555 1.267 27.104 1.00 39.97 86 MET A O 1
ATOM 679 N N . LYS A 1 87 ? -13.323 1.774 25.065 1.00 37.25 87 LYS A N 1
ATOM 680 C CA . LYS A 1 87 ? -13.947 3.067 25.438 1.00 37.25 87 LYS A CA 1
ATOM 681 C C . LYS A 1 87 ? -15.481 3.072 25.373 1.00 37.25 87 LYS A C 1
ATOM 683 O O . LYS A 1 87 ? -16.098 4.125 25.221 1.00 37.25 87 LYS A O 1
ATOM 688 N N . ARG A 1 88 ? -16.112 1.904 25.504 1.00 45.12 88 ARG A N 1
ATOM 689 C CA . ARG A 1 88 ? -17.561 1.784 25.718 1.00 45.12 88 ARG A CA 1
ATOM 690 C C . ARG A 1 88 ? -17.852 0.823 26.873 1.00 45.12 88 ARG A C 1
ATOM 692 O O . ARG A 1 88 ? -18.203 -0.328 26.642 1.00 45.12 88 ARG A O 1
ATOM 699 N N . SER A 1 89 ? -17.690 1.313 28.101 1.00 39.31 89 SER A N 1
ATOM 700 C CA . SER A 1 89 ? -18.387 0.831 29.300 1.00 39.31 89 SER A CA 1
ATOM 701 C C . SER A 1 89 ? -18.672 2.001 30.225 1.00 39.31 89 SER A C 1
ATOM 703 O O . SER A 1 89 ? -17.889 2.975 30.187 1.00 39.31 89 SER A O 1
#

Mean predicted aligned error: 7.4 Å

Sequence (89 aa):
MRYITTVDGTQYTIDINDDRHVIVNGKTYEIDFTSLSHTGLASLILDGQSFDVDIAENTDAYTVMLKGVLHDVQVEDERTRRLAGMKRS

Nearest PDB structures (foldseek):
  6ybp-assembly1_G  TM=7.070E-01  e=5.062E-04  Methylorubrum extorquens AM1
  8pn8-assembly1_G  TM=7.016E-01  e=1.019E-03  Methylorubrum extorquens AM1
  6ybp-assembly1_J  TM=7.139E-01  e=3.713E-03  Methylorubrum extorquens AM1
  8jxl-assembly1_F  TM=6.673E-01  e=2.349E-01  Homo sapiens
  8jak-assembly1_F  TM=6.673E-01  e=3.075E-01  Homo sapiens

pLDDT: mean 82.91, std 16.84, range [36.5, 95.88]

Solvent-accessible surface area (backbone atoms only — not comparable to full-atom values): 5035 Å² total; per-residue (Å²): 90,59,35,40,34,32,47,74,87,43,80,40,44,39,34,46,77,54,96,43,35,38,27,51,75,87,42,78,41,45,43,48,80,48,71,47,93,86,73,43,37,31,42,37,31,49,75,87,43,80,42,64,34,41,47,46,82,55,98,84,37,34,43,37,36,46,92,89,42,81,37,49,35,34,77,44,46,57,70,59,50,57,56,63,66,70,74,76,128

Foldseek 3Di:
DWKWKAKQNRIWIWDCPDQQWIAINNRIWGWDKDDPVPFQWIWIQINNDIWIWRWDDDPQWIWIATPNDIITMGIDDPVVVVVVVPPDD

Secondary structure (DSSP, 8-state):
-EEEEEETTEEEEEEEEETTEEEETTEEEEEEEEE-TTTSEEEEEETTEEEEEEEEE-SS-EEEEETTEEEEEEEEEHHHHHHHHTS--

Radius of gyration: 14.39 Å; Cα contacts (8 Å, |Δi|>4): 168; chains: 1; bounding box: 30×29×42 Å